Protein AF-A0A8S8Z335-F1 (afdb_monomer_lite)

Sequence (166 aa):
MSVTLSLPQVPELHEPPEEADAEGCIQCQMGSKLVLFITGNCHWRCDYCPLSETRRDIDHMFANERRCESFDEVIEEARAMRATGAGITGGDPLMARERTLEGIRRLKAEFGTQFHLHMYTSIPFRPEGARPSSPRPGSTRYDFTSSTSRPKSTERLSRPAPNRGF

pLDDT: mean 77.26, std 21.89, range [32.44, 97.94]

Foldseek 3Di:
DDDDDDDPVPNDDPDQDDPPDDPQVNQVSVQQEKEKAQAQEAPDDDPPDPDDPVQHPGGWIDTRPHTDPDLVVNVVSSVVSVHQAYEYHHNAVVVVVVSSVVNVVSCCVRNHLNHYYHYDHQDDDDVVSVFPPDDDPSHRDDPDDHPNDDRPPPPPPPDPDPDDDD

Structure (mmCIF, N/CA/C/O backbone):
data_AF-A0A8S8Z335-F1
#
_entry.id   AF-A0A8S8Z335-F1
#
loop_
_atom_site.group_PDB
_atom_site.id
_atom_site.type_symbol
_atom_site.label_atom_id
_atom_site.label_alt_id
_atom_site.label_comp_id
_atom_site.label_asym_id
_atom_site.label_entity_id
_atom_site.label_seq_id
_atom_site.pdbx_PDB_ins_code
_atom_site.Cartn_x
_atom_site.Cartn_y
_atom_site.Cartn_z
_atom_site.occupancy
_atom_site.B_iso_or_equiv
_atom_site.auth_seq_id
_atom_site.auth_comp_id
_atom_site.auth_asym_id
_atom_site.auth_atom_id
_atom_site.pdbx_PDB_model_num
ATOM 1 N N . MET A 1 1 ? -16.020 37.522 15.186 1.00 44.22 1 MET A N 1
ATOM 2 C CA . MET A 1 1 ? -15.805 38.185 13.883 1.00 44.22 1 MET A CA 1
ATOM 3 C C . MET A 1 1 ? -15.414 37.104 12.892 1.00 44.22 1 MET A C 1
ATOM 5 O O . MET A 1 1 ? -14.348 36.529 13.057 1.00 44.22 1 MET A O 1
ATOM 9 N N . SER A 1 2 ? -16.296 36.742 11.958 1.00 52.88 2 SER A N 1
ATOM 10 C CA . SER A 1 2 ? -15.967 35.808 10.876 1.00 52.88 2 SER A CA 1
ATOM 11 C C . SER A 1 2 ? -15.369 36.596 9.717 1.00 52.88 2 SER A C 1
ATOM 13 O O . SER A 1 2 ? -15.973 37.564 9.258 1.00 52.88 2 SER A O 1
ATOM 15 N N . VAL A 1 3 ? -14.185 36.205 9.258 1.00 61.16 3 VAL A N 1
ATOM 16 C CA . VAL A 1 3 ? -13.587 36.762 8.042 1.00 61.16 3 VAL A CA 1
ATOM 17 C C . VAL A 1 3 ? -14.042 35.893 6.878 1.00 61.16 3 VAL A C 1
ATOM 19 O O . VAL A 1 3 ? -13.689 34.718 6.810 1.00 61.16 3 VAL A O 1
ATOM 22 N N . THR A 1 4 ? -14.844 36.459 5.982 1.00 63.12 4 THR A N 1
ATOM 23 C CA . THR A 1 4 ? -15.284 35.779 4.761 1.00 63.12 4 THR A CA 1
ATOM 24 C C . THR A 1 4 ? -14.207 35.965 3.693 1.00 63.12 4 THR A C 1
ATOM 26 O O . THR A 1 4 ? -14.077 37.040 3.111 1.00 63.12 4 THR A O 1
ATOM 29 N N . LEU A 1 5 ? -13.388 34.935 3.476 1.00 64.94 5 LEU A N 1
ATOM 30 C CA . LEU A 1 5 ? -12.361 34.898 2.432 1.00 64.94 5 LEU A CA 1
ATOM 31 C C . LEU A 1 5 ? -12.959 34.288 1.160 1.00 64.94 5 LEU A C 1
ATOM 33 O O . LEU A 1 5 ? -13.252 33.098 1.118 1.00 64.94 5 LEU A O 1
ATOM 37 N N . SER A 1 6 ? -13.136 35.109 0.126 1.00 59.38 6 SER A N 1
ATOM 38 C CA . SER A 1 6 ? -13.520 34.672 -1.221 1.00 59.38 6 SER A CA 1
ATOM 39 C C . SER A 1 6 ? -12.258 34.572 -2.076 1.00 59.38 6 SER A C 1
ATOM 41 O O . SER A 1 6 ? -11.684 35.600 -2.441 1.00 59.38 6 SER A O 1
ATOM 43 N N . LEU A 1 7 ? -11.809 33.355 -2.393 1.00 68.19 7 LEU A N 1
ATOM 44 C CA . LEU A 1 7 ? -10.683 33.137 -3.304 1.00 68.19 7 LEU A CA 1
ATOM 45 C C . LEU A 1 7 ? -11.185 33.233 -4.757 1.00 68.19 7 LEU A C 1
ATOM 47 O O . LEU A 1 7 ? -11.974 32.389 -5.174 1.00 68.19 7 LEU A O 1
ATOM 51 N N . PRO A 1 8 ? -10.719 34.203 -5.567 1.00 68.19 8 PRO A N 1
ATOM 52 C CA . PRO A 1 8 ? -11.250 34.446 -6.916 1.00 68.19 8 PRO A CA 1
ATOM 53 C C . PRO A 1 8 ? -11.000 33.304 -7.916 1.00 68.19 8 PRO A C 1
ATOM 55 O O . PRO A 1 8 ? -11.514 33.341 -9.028 1.00 68.19 8 PRO A O 1
ATOM 58 N N . GLN A 1 9 ? -10.198 32.304 -7.541 1.00 68.94 9 GLN A N 1
ATOM 59 C CA . GLN A 1 9 ? -9.799 31.182 -8.395 1.00 68.94 9 GLN A CA 1
ATOM 60 C C . GLN A 1 9 ? -10.529 29.871 -8.064 1.00 68.94 9 GLN A C 1
ATOM 62 O O . GLN A 1 9 ? -10.374 28.899 -8.796 1.00 68.94 9 GLN A O 1
ATOM 67 N N . VAL A 1 10 ? -11.314 29.833 -6.982 1.00 67.06 10 VAL A N 1
ATOM 68 C CA . VAL A 1 10 ? -12.068 28.645 -6.552 1.00 67.06 10 VAL A CA 1
ATOM 69 C C . VAL A 1 10 ? -13.489 29.097 -6.197 1.00 67.06 10 VAL A C 1
ATOM 71 O O . VAL A 1 10 ? -13.785 29.315 -5.023 1.00 67.06 10 VAL A O 1
ATOM 74 N N . PRO A 1 11 ? -14.345 29.350 -7.206 1.00 60.88 11 PRO A N 1
ATOM 75 C CA . PRO A 1 11 ? -15.681 29.911 -6.989 1.00 60.88 11 PRO A CA 1
ATOM 76 C C . PRO A 1 11 ? -16.609 28.959 -6.221 1.00 60.88 11 PRO A C 1
ATOM 78 O O . PRO A 1 11 ? -17.479 29.420 -5.489 1.00 60.88 11 PRO A O 1
ATOM 81 N N . GLU A 1 12 ? -16.378 27.651 -6.335 1.00 66.25 12 GLU A N 1
ATOM 82 C CA . GLU A 1 12 ? -17.045 26.595 -5.577 1.00 66.25 12 GLU A CA 1
ATOM 83 C C . GLU A 1 12 ? -15.970 25.709 -4.946 1.00 66.25 12 GLU A C 1
ATOM 85 O O . GLU A 1 12 ? -15.082 25.195 -5.631 1.00 66.25 12 GLU A O 1
ATOM 90 N N . LEU A 1 13 ? -16.015 25.566 -3.622 1.00 65.12 13 LEU A N 1
ATOM 91 C CA . LEU A 1 13 ? -15.226 24.549 -2.936 1.00 65.12 13 LEU A CA 1
ATOM 92 C C . LEU A 1 13 ? -15.790 23.181 -3.332 1.00 65.12 13 LEU A C 1
ATOM 94 O O . LEU A 1 13 ? -17.005 23.009 -3.349 1.00 65.12 13 LEU A O 1
ATOM 98 N N . HIS A 1 14 ? -14.917 22.228 -3.659 1.00 66.88 14 HIS A N 1
ATOM 99 C CA . HIS A 1 14 ? -15.337 20.862 -3.969 1.00 66.88 14 HIS A CA 1
ATOM 100 C C . HIS A 1 14 ? -16.138 20.292 -2.793 1.00 66.88 14 HIS A C 1
ATOM 102 O O . HIS A 1 14 ? -15.714 20.423 -1.640 1.00 66.88 14 HIS A O 1
ATOM 108 N N . GLU A 1 15 ? -17.303 19.721 -3.089 1.00 69.44 15 GLU A N 1
ATOM 109 C CA . GLU A 1 15 ? -18.208 19.187 -2.077 1.00 69.44 15 GLU A CA 1
ATOM 110 C C . GLU A 1 15 ? -17.517 18.068 -1.276 1.00 69.44 15 GLU A C 1
ATOM 112 O O . GLU A 1 15 ? -16.688 17.331 -1.822 1.00 69.44 15 GLU A O 1
ATOM 117 N N . PRO A 1 16 ? -17.783 17.968 0.039 1.00 69.75 16 PRO A N 1
ATOM 118 C CA . PRO A 1 16 ? -17.246 16.890 0.861 1.00 69.75 16 PRO A CA 1
ATOM 119 C C . PRO A 1 16 ? -17.770 15.520 0.388 1.00 69.75 16 PRO A C 1
ATOM 121 O O . PRO A 1 16 ? -18.817 15.467 -0.255 1.00 69.75 16 PRO A O 1
ATOM 124 N N . PRO A 1 17 ? -17.090 14.411 0.742 1.00 73.06 17 PRO A N 1
ATOM 125 C CA . PRO A 1 17 ? -17.531 13.067 0.370 1.00 73.06 17 PRO A CA 1
ATOM 126 C C . PRO A 1 17 ? -18.956 12.801 0.848 1.00 73.06 17 PRO A C 1
ATOM 128 O O . PRO A 1 17 ? -19.286 13.064 2.009 1.00 73.06 17 PRO A O 1
ATOM 131 N N . GLU A 1 18 ? -19.774 12.219 -0.022 1.00 77.38 18 GLU A N 1
ATOM 132 C CA . GLU A 1 18 ? -21.113 11.766 0.339 1.00 77.38 18 GLU A CA 1
ATOM 133 C C . GLU A 1 18 ? -21.057 10.349 0.924 1.00 77.38 18 GLU A C 1
ATOM 135 O O . GLU A 1 18 ? -20.209 9.535 0.560 1.00 77.38 18 GLU A O 1
ATOM 140 N N . GLU A 1 19 ? -22.002 9.997 1.800 1.00 74.06 19 GLU A N 1
ATOM 141 C CA . GLU A 1 19 ? -22.089 8.639 2.368 1.00 74.06 19 GLU A CA 1
ATOM 142 C C . GLU A 1 19 ? -22.320 7.546 1.304 1.00 74.06 19 GLU A C 1
ATOM 144 O O . GLU A 1 19 ? -22.095 6.366 1.569 1.00 74.06 19 GLU A O 1
ATOM 149 N N . ALA A 1 20 ? -22.766 7.929 0.104 1.00 83.19 20 ALA A N 1
ATOM 150 C CA . ALA A 1 20 ? -22.986 7.025 -1.021 1.00 83.19 20 ALA A CA 1
ATOM 151 C C . ALA A 1 20 ? -21.694 6.632 -1.764 1.00 83.19 20 ALA A C 1
ATOM 153 O O . ALA A 1 20 ? -21.714 5.680 -2.552 1.00 83.19 20 ALA A O 1
ATOM 154 N N . ASP A 1 21 ? -20.582 7.335 -1.534 1.00 84.44 21 ASP A N 1
ATOM 155 C CA . ASP A 1 21 ? -19.307 7.029 -2.174 1.00 84.44 21 ASP A CA 1
ATOM 156 C C . ASP A 1 21 ? -18.728 5.693 -1.686 1.00 84.44 21 ASP A C 1
ATOM 158 O O . ASP A 1 21 ? -18.992 5.209 -0.584 1.00 84.44 21 ASP A O 1
ATOM 162 N N . ALA A 1 22 ? -17.870 5.078 -2.505 1.00 87.62 22 ALA A N 1
ATOM 163 C CA . ALA A 1 22 ? -17.132 3.900 -2.065 1.00 87.62 22 ALA A CA 1
ATOM 164 C C . ALA A 1 22 ? -16.303 4.238 -0.814 1.00 87.62 22 ALA A C 1
ATOM 166 O O . ALA A 1 22 ? -15.595 5.244 -0.791 1.00 87.62 22 ALA A O 1
ATOM 167 N N . GLU A 1 23 ? -16.318 3.364 0.195 1.00 88.12 23 GLU A N 1
ATOM 168 C CA . GLU A 1 23 ? -15.643 3.594 1.484 1.00 88.12 23 GLU A CA 1
ATOM 169 C C . GLU A 1 23 ? -14.174 4.012 1.309 1.00 88.12 23 GLU A C 1
ATOM 171 O O . GLU A 1 23 ? -13.680 4.959 1.925 1.00 88.12 23 GLU A O 1
ATOM 176 N N . GLY A 1 24 ? -13.477 3.356 0.380 1.00 87.50 24 GLY A N 1
ATOM 177 C CA . GLY A 1 24 ? -12.099 3.676 0.051 1.00 87.50 24 GLY A CA 1
ATOM 178 C C . GLY A 1 24 ? -11.886 5.064 -0.565 1.00 87.50 24 GLY A C 1
ATOM 179 O O . GLY A 1 24 ? -10.762 5.556 -0.471 1.00 87.50 24 GLY A O 1
ATOM 180 N N . CYS A 1 25 ? -12.892 5.661 -1.205 1.00 88.00 25 CYS A N 1
ATOM 181 C CA . CYS A 1 25 ? -12.866 7.033 -1.719 1.00 88.00 25 CYS A CA 1
ATOM 182 C C . CYS A 1 25 ? -13.097 8.034 -0.586 1.00 88.00 25 CYS A C 1
ATOM 184 O O . CYS A 1 25 ? -12.301 8.960 -0.447 1.00 88.00 25 CYS A O 1
ATOM 186 N N . ILE A 1 26 ? -14.089 7.785 0.275 1.00 89.75 26 ILE A N 1
ATOM 187 C CA . ILE A 1 26 ? -14.385 8.611 1.456 1.00 89.75 26 ILE A CA 1
ATOM 188 C C . ILE A 1 26 ? -13.125 8.754 2.328 1.00 89.75 26 ILE A C 1
ATOM 190 O O . ILE A 1 26 ? -12.691 9.860 2.643 1.00 89.75 26 ILE A O 1
ATOM 194 N N . GLN A 1 27 ? -12.449 7.642 2.637 1.00 90.19 27 GLN A N 1
ATOM 195 C CA . GLN A 1 27 ? -11.208 7.649 3.429 1.00 90.19 27 GL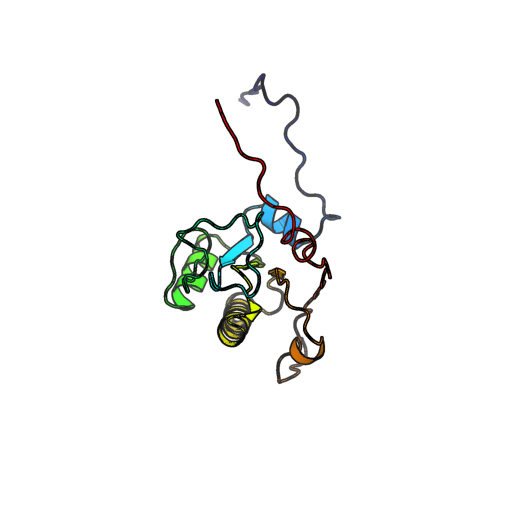N A CA 1
ATOM 196 C C . GLN A 1 27 ? -10.054 8.393 2.748 1.00 90.19 27 GLN A C 1
ATOM 198 O O . GLN A 1 27 ? -9.243 9.033 3.417 1.00 90.19 27 GLN A O 1
ATOM 203 N N . CYS A 1 28 ? -9.966 8.314 1.418 1.00 90.06 28 CYS A N 1
ATOM 204 C CA . CYS A 1 28 ? -8.942 9.022 0.655 1.00 90.06 28 CYS A CA 1
ATOM 205 C C . CYS A 1 28 ? -9.172 10.537 0.691 1.00 90.06 28 CYS A C 1
ATOM 207 O O . CYS A 1 28 ? -8.229 11.281 0.938 1.00 90.06 28 CYS A O 1
ATOM 209 N N . GLN A 1 29 ? -10.415 10.987 0.493 1.00 89.31 29 GLN A N 1
ATOM 210 C CA . GLN A 1 29 ? -10.776 12.406 0.553 1.00 89.31 29 GLN A CA 1
ATOM 211 C C . GLN A 1 29 ? -10.570 12.988 1.958 1.00 89.31 29 GLN A C 1
ATOM 213 O O . GLN A 1 29 ? -10.093 14.110 2.099 1.00 89.31 29 GLN A O 1
ATOM 218 N N . MET A 1 30 ? -10.834 12.200 3.005 1.00 89.50 30 MET A N 1
ATOM 219 C CA . MET A 1 30 ? -10.527 12.575 4.391 1.00 89.50 30 MET A CA 1
ATOM 220 C C . MET A 1 30 ? -9.024 12.544 4.728 1.00 89.50 30 MET A C 1
ATOM 222 O O . MET A 1 30 ? -8.646 12.929 5.833 1.00 89.50 30 MET A O 1
ATOM 226 N N . GLY A 1 31 ? -8.163 12.046 3.832 1.00 91.44 31 GLY A N 1
ATOM 227 C CA . GLY A 1 31 ? -6.725 11.902 4.081 1.00 91.44 31 GLY A CA 1
ATOM 228 C C . GLY A 1 31 ? -6.363 10.817 5.102 1.00 91.44 31 GLY A C 1
ATOM 229 O O . GLY A 1 31 ? -5.261 10.826 5.642 1.00 91.44 31 GLY A O 1
ATOM 230 N N . SER A 1 32 ? -7.268 9.875 5.382 1.00 93.00 32 SER A N 1
ATOM 231 C CA . SER A 1 32 ? -7.083 8.824 6.395 1.00 93.00 32 SER A CA 1
ATOM 232 C C . SER A 1 32 ? -6.806 7.439 5.801 1.00 93.00 32 SER A C 1
ATOM 234 O O . SER A 1 32 ? -6.820 6.437 6.519 1.00 93.00 32 SER A O 1
ATOM 236 N N . LYS A 1 33 ? -6.530 7.357 4.493 1.00 95.12 33 LYS A N 1
ATOM 237 C CA . LYS A 1 33 ? -6.183 6.110 3.803 1.00 95.12 33 LYS A CA 1
ATOM 238 C C . LYS A 1 33 ? -4.676 5.985 3.604 1.00 95.12 33 LYS A C 1
ATOM 240 O O . LYS A 1 33 ? -4.095 6.716 2.809 1.00 95.12 33 LYS A O 1
ATOM 245 N N . LEU A 1 34 ? -4.067 5.012 4.273 1.00 97.12 34 LEU A N 1
ATOM 246 C CA . LEU A 1 34 ? -2.657 4.667 4.095 1.00 97.12 34 LEU A CA 1
ATOM 247 C C . LEU A 1 34 ? -2.409 4.149 2.674 1.00 97.12 34 LEU A C 1
ATOM 249 O O . LEU A 1 34 ? -3.130 3.268 2.208 1.00 97.12 34 LEU A O 1
ATOM 253 N N . VAL A 1 35 ? -1.358 4.612 2.003 1.00 96.81 35 VAL A N 1
ATOM 254 C CA . VAL A 1 35 ? -0.907 4.015 0.738 1.00 96.81 35 VAL A CA 1
ATOM 255 C C . VAL A 1 35 ? 0.271 3.091 1.024 1.00 96.81 35 VAL A C 1
ATOM 257 O O . VAL A 1 35 ? 1.384 3.544 1.268 1.00 96.81 35 VAL A O 1
ATOM 260 N N . LEU A 1 36 ? 0.037 1.780 0.998 1.00 97.38 36 LEU A N 1
ATOM 261 C CA . LEU A 1 36 ? 1.068 0.772 1.233 1.00 97.38 36 LEU A CA 1
ATOM 262 C C . LEU A 1 36 ? 1.611 0.252 -0.099 1.00 97.38 36 LEU A C 1
ATOM 264 O O . LEU A 1 36 ? 0.991 -0.583 -0.759 1.00 97.38 36 LEU A O 1
ATOM 268 N N . PHE A 1 37 ? 2.789 0.730 -0.483 1.00 97.06 37 PHE A N 1
ATOM 269 C CA . PHE A 1 37 ? 3.541 0.233 -1.628 1.00 97.06 37 PHE A CA 1
ATOM 270 C C . PHE A 1 37 ? 4.378 -0.975 -1.191 1.00 97.06 37 PHE A C 1
ATOM 272 O O . PHE A 1 37 ? 5.346 -0.818 -0.457 1.00 97.06 37 PHE A O 1
ATOM 279 N N . ILE A 1 38 ? 4.009 -2.187 -1.608 1.00 96.56 38 ILE A N 1
ATOM 280 C CA . ILE A 1 38 ? 4.628 -3.433 -1.111 1.00 96.56 38 ILE A CA 1
ATOM 281 C C . ILE A 1 38 ? 5.953 -3.767 -1.810 1.00 96.56 38 ILE A C 1
ATOM 283 O O . ILE A 1 38 ? 6.889 -4.268 -1.179 1.00 96.56 38 ILE A O 1
ATOM 287 N N . THR A 1 39 ? 5.997 -3.572 -3.126 1.00 95.62 39 THR A N 1
ATOM 288 C CA . THR A 1 39 ? 7.136 -3.916 -3.984 1.00 95.62 39 THR A CA 1
ATOM 289 C C . THR A 1 39 ? 7.035 -3.160 -5.302 1.00 95.62 39 THR A C 1
ATOM 291 O O . THR A 1 39 ? 5.930 -2.888 -5.772 1.00 95.62 39 THR A O 1
ATOM 294 N N . GLY A 1 40 ? 8.170 -2.844 -5.922 1.00 94.25 40 GLY A N 1
ATOM 295 C CA . GLY A 1 40 ? 8.239 -2.272 -7.266 1.00 94.25 40 GLY A CA 1
ATOM 296 C C . GLY A 1 40 ? 8.186 -3.296 -8.392 1.00 94.25 40 GLY A C 1
ATOM 297 O O . GLY A 1 40 ? 8.043 -2.918 -9.556 1.00 94.25 40 GLY A O 1
ATOM 298 N N . ASN A 1 41 ? 8.286 -4.583 -8.061 1.00 93.94 41 ASN A N 1
ATOM 299 C CA . ASN A 1 41 ? 8.325 -5.649 -9.049 1.00 93.94 41 ASN A CA 1
ATOM 300 C C . ASN A 1 41 ? 6.942 -5.841 -9.677 1.00 93.94 41 ASN A C 1
ATOM 302 O O . ASN A 1 41 ? 5.931 -5.926 -8.978 1.00 93.94 41 ASN A O 1
ATOM 306 N N . CYS A 1 42 ? 6.900 -5.945 -11.003 1.00 92.00 42 CYS A N 1
ATOM 307 C CA . CYS A 1 42 ? 5.685 -6.236 -11.755 1.00 92.00 42 CYS A CA 1
ATOM 308 C C . CYS A 1 42 ? 5.989 -7.241 -12.868 1.00 92.00 42 CYS A C 1
ATOM 310 O O . CYS A 1 42 ? 7.043 -7.186 -13.498 1.00 92.00 42 CYS A O 1
ATOM 312 N N . HIS A 1 43 ? 5.054 -8.151 -13.148 1.00 87.25 43 HIS A N 1
ATOM 313 C CA . HIS A 1 43 ? 5.170 -9.026 -14.318 1.00 87.25 43 HIS A CA 1
ATOM 314 C C . HIS A 1 43 ? 4.981 -8.250 -15.635 1.00 87.25 43 HIS A C 1
ATOM 316 O O . HIS A 1 43 ? 5.484 -8.655 -16.684 1.00 87.25 43 HIS A O 1
ATOM 322 N N . TRP A 1 44 ? 4.274 -7.119 -15.583 1.00 83.88 44 TRP A N 1
ATOM 323 C CA . TRP A 1 44 ? 3.963 -6.295 -16.743 1.00 83.88 44 TRP A CA 1
ATOM 324 C C . TRP A 1 44 ? 4.900 -5.096 -16.846 1.00 83.88 44 TRP A C 1
ATOM 326 O O . TRP A 1 44 ? 5.143 -4.382 -15.877 1.00 83.88 44 TRP A O 1
ATOM 336 N N . ARG A 1 45 ? 5.365 -4.817 -18.063 1.00 85.38 45 ARG A N 1
ATOM 337 C CA . ARG A 1 45 ? 6.166 -3.631 -18.389 1.00 85.38 45 ARG A CA 1
ATOM 338 C C . ARG A 1 45 ? 5.346 -2.674 -19.243 1.00 85.38 45 ARG A C 1
ATOM 340 O O . ARG A 1 45 ? 5.598 -2.517 -20.429 1.00 85.38 45 ARG A O 1
ATOM 347 N N . CYS A 1 46 ? 4.299 -2.105 -18.650 1.00 88.12 46 CYS A N 1
ATOM 348 C CA . CYS A 1 46 ? 3.382 -1.226 -19.373 1.00 88.12 46 CYS A CA 1
ATOM 349 C C . CYS A 1 46 ? 4.057 0.104 -19.739 1.00 88.12 46 CYS A C 1
ATOM 351 O O . CYS A 1 46 ? 4.644 0.756 -18.870 1.00 88.12 46 CYS A O 1
ATOM 353 N N . ASP A 1 47 ? 3.870 0.545 -20.985 1.00 89.44 47 ASP A N 1
ATOM 354 C CA . ASP A 1 47 ? 4.397 1.819 -21.506 1.00 89.44 47 ASP A CA 1
ATOM 355 C C . ASP A 1 47 ? 3.801 3.049 -20.799 1.00 89.44 47 ASP A C 1
ATOM 357 O O . ASP A 1 47 ? 4.400 4.116 -20.768 1.00 89.44 47 ASP A O 1
ATOM 361 N N . TYR A 1 48 ? 2.614 2.894 -20.208 1.00 90.25 48 TYR A N 1
ATOM 362 C CA . TYR A 1 48 ? 1.895 3.938 -19.471 1.00 90.25 48 TYR A CA 1
ATOM 363 C C . TYR A 1 48 ? 2.045 3.816 -17.948 1.00 90.25 48 TYR A C 1
ATOM 365 O O . TYR A 1 48 ? 1.323 4.480 -17.205 1.00 90.25 48 TYR A O 1
ATOM 373 N N . CYS A 1 49 ? 2.909 2.923 -17.450 1.00 90.12 49 CYS A N 1
ATOM 374 C CA . CYS A 1 49 ? 3.018 2.705 -16.010 1.00 90.12 49 CYS A CA 1
ATOM 375 C C . CYS A 1 49 ? 3.533 3.985 -15.319 1.00 90.12 49 CYS A C 1
ATOM 377 O O . CYS A 1 49 ? 4.602 4.471 -15.692 1.00 90.12 49 CYS A O 1
ATOM 379 N N . PRO A 1 50 ? 2.816 4.504 -14.302 1.00 90.31 50 PRO A N 1
ATOM 380 C CA . PRO A 1 50 ? 3.135 5.781 -13.664 1.00 90.31 50 PRO A CA 1
ATOM 381 C C . PRO A 1 50 ? 4.309 5.697 -12.676 1.00 90.31 50 PRO A C 1
ATOM 383 O O . PRO A 1 50 ? 4.706 6.712 -12.112 1.00 90.31 50 PRO A O 1
ATOM 386 N N . LEU A 1 51 ? 4.857 4.501 -12.428 1.00 90.50 51 LEU A N 1
ATOM 387 C CA . LEU A 1 51 ? 5.986 4.332 -11.518 1.00 90.50 51 LEU A CA 1
ATOM 388 C C . LEU A 1 51 ? 7.268 4.914 -12.112 1.00 90.50 51 LEU A C 1
ATOM 390 O O . LEU A 1 51 ? 7.635 4.598 -13.251 1.00 90.50 51 LEU A O 1
ATOM 394 N N . SER A 1 52 ? 7.966 5.697 -11.290 1.00 87.69 52 SER A N 1
ATOM 395 C CA . SER A 1 52 ? 9.302 6.213 -11.577 1.00 87.69 52 SER A CA 1
ATOM 396 C C . SER A 1 52 ? 10.322 5.083 -11.701 1.00 87.69 52 SER A C 1
ATOM 398 O O . SER A 1 52 ? 10.171 4.017 -11.105 1.00 87.69 52 SER A O 1
ATOM 400 N N . GLU A 1 53 ? 11.417 5.337 -12.412 1.00 85.62 53 GLU A N 1
ATOM 401 C CA . GLU A 1 53 ? 12.541 4.395 -12.529 1.00 85.62 53 GLU A CA 1
ATOM 402 C C . GLU A 1 53 ? 13.163 4.047 -11.168 1.00 85.62 53 GLU A C 1
ATOM 404 O O . GLU A 1 53 ? 13.656 2.947 -10.971 1.00 85.62 53 GLU A O 1
ATOM 409 N N . THR A 1 54 ? 13.065 4.954 -10.192 1.00 85.62 54 THR A N 1
ATOM 410 C CA . THR A 1 54 ? 13.548 4.753 -8.815 1.00 85.62 54 THR A CA 1
ATOM 411 C C . THR A 1 54 ? 12.671 3.831 -7.966 1.00 85.62 54 THR A C 1
ATOM 413 O O . THR A 1 54 ? 13.081 3.443 -6.873 1.00 85.62 54 THR A O 1
ATOM 416 N N . ARG A 1 55 ? 11.460 3.499 -8.431 1.00 88.81 55 ARG A N 1
ATOM 417 C CA . ARG A 1 55 ? 10.528 2.587 -7.745 1.00 88.81 55 ARG A CA 1
ATOM 418 C C . ARG A 1 55 ? 10.140 1.378 -8.591 1.00 88.81 55 ARG A C 1
ATOM 420 O O . ARG A 1 55 ? 9.627 0.412 -8.043 1.00 88.81 55 ARG A O 1
ATOM 427 N N . ARG A 1 56 ? 10.337 1.426 -9.907 1.00 90.31 56 ARG A N 1
ATOM 428 C CA . ARG A 1 56 ? 10.020 0.339 -10.837 1.00 90.31 56 ARG A CA 1
ATOM 429 C C . ARG A 1 56 ? 11.082 -0.750 -10.774 1.00 90.31 56 ARG A C 1
ATOM 431 O O . ARG A 1 56 ? 12.264 -0.438 -10.813 1.00 90.31 56 ARG A O 1
ATOM 438 N N . ASP A 1 57 ? 10.649 -2.010 -10.726 1.00 89.00 57 ASP A N 1
ATOM 439 C CA . ASP A 1 57 ? 11.528 -3.192 -10.705 1.00 89.00 57 ASP A CA 1
ATOM 440 C C . ASP A 1 57 ? 12.551 -3.187 -9.550 1.00 89.00 57 ASP A C 1
ATOM 442 O O . ASP A 1 57 ? 13.578 -3.864 -9.597 1.00 89.00 57 ASP A O 1
ATOM 446 N N . ILE A 1 58 ? 12.258 -2.420 -8.497 1.00 92.56 58 ILE A N 1
ATOM 447 C CA . ILE A 1 58 ? 13.062 -2.322 -7.284 1.00 92.56 58 ILE A CA 1
ATOM 448 C C . ILE A 1 58 ? 12.215 -2.819 -6.120 1.00 92.56 58 ILE A C 1
ATOM 450 O O . ILE A 1 58 ? 11.115 -2.322 -5.863 1.00 92.56 58 ILE A O 1
ATOM 454 N N . ASP A 1 59 ? 12.745 -3.785 -5.374 1.00 93.69 59 ASP A N 1
ATOM 455 C CA . ASP A 1 59 ? 12.046 -4.360 -4.231 1.00 93.69 59 ASP A CA 1
ATOM 456 C C . ASP A 1 59 ? 12.185 -3.470 -2.986 1.00 93.69 59 ASP A C 1
ATOM 458 O O . ASP A 1 59 ? 12.939 -3.748 -2.054 1.00 93.69 59 ASP A O 1
ATOM 462 N N . HIS A 1 60 ? 11.493 -2.334 -2.999 1.00 94.50 60 HIS A N 1
ATOM 463 C CA . HIS A 1 60 ? 11.363 -1.435 -1.857 1.00 94.50 60 HIS A CA 1
ATOM 464 C C . HIS A 1 60 ? 9.907 -1.354 -1.415 1.00 94.50 60 HIS A C 1
ATOM 466 O O . HIS A 1 60 ? 8.998 -1.309 -2.246 1.00 94.50 60 HIS A O 1
ATOM 472 N N . MET A 1 61 ? 9.706 -1.311 -0.099 1.00 96.06 61 MET A N 1
ATOM 473 C CA . MET A 1 61 ? 8.405 -1.105 0.520 1.00 96.06 61 MET A CA 1
ATOM 474 C C . MET A 1 61 ? 8.307 0.335 1.028 1.00 96.06 61 MET A C 1
ATOM 476 O O . MET A 1 61 ? 9.275 0.879 1.563 1.00 96.06 61 MET A O 1
ATOM 480 N N . PHE A 1 62 ? 7.143 0.954 0.849 1.00 97.25 62 PHE A N 1
ATOM 481 C CA . PHE A 1 62 ? 6.855 2.289 1.360 1.00 97.25 62 PHE A CA 1
ATOM 482 C C . PHE A 1 62 ? 5.480 2.328 2.018 1.00 97.25 62 PHE A C 1
ATOM 484 O O . PHE A 1 62 ? 4.516 1.763 1.499 1.00 97.25 62 PHE A O 1
ATOM 491 N N . ALA A 1 63 ? 5.396 3.041 3.132 1.00 97.31 63 ALA A N 1
ATOM 492 C CA . ALA A 1 63 ? 4.151 3.508 3.713 1.00 97.31 63 ALA A CA 1
ATOM 493 C C . ALA A 1 63 ? 4.049 5.004 3.399 1.00 97.31 63 ALA A C 1
ATOM 495 O O . ALA A 1 63 ? 4.884 5.789 3.845 1.00 97.31 63 ALA A O 1
ATOM 496 N N . ASN A 1 64 ? 3.080 5.381 2.566 1.00 95.19 64 ASN A N 1
ATOM 497 C CA . ASN A 1 64 ? 3.016 6.700 1.938 1.00 95.19 64 ASN A CA 1
ATOM 498 C C . ASN A 1 64 ? 4.352 7.018 1.220 1.00 95.19 64 ASN A C 1
ATOM 500 O O . ASN A 1 64 ? 4.768 6.296 0.306 1.00 95.19 64 ASN A O 1
ATOM 504 N N . GLU A 1 65 ? 5.059 8.067 1.637 1.00 94.38 65 GLU A N 1
ATOM 505 C CA . GLU A 1 65 ? 6.371 8.457 1.115 1.00 94.38 65 GLU A CA 1
ATOM 506 C C . GLU A 1 65 ? 7.550 7.885 1.917 1.00 94.38 65 GLU A C 1
ATOM 508 O O . GLU A 1 65 ? 8.687 7.922 1.435 1.00 94.38 65 GLU A O 1
ATOM 513 N N . ARG A 1 66 ? 7.309 7.329 3.112 1.00 96.00 66 ARG A N 1
ATOM 514 C CA . ARG A 1 66 ? 8.356 6.774 3.976 1.00 96.00 66 ARG A CA 1
ATOM 515 C C . ARG A 1 66 ? 8.759 5.388 3.489 1.00 96.00 66 ARG A C 1
ATOM 517 O O . ARG A 1 66 ? 7.925 4.497 3.352 1.00 96.00 66 ARG A O 1
ATOM 524 N N . ARG A 1 67 ? 10.058 5.193 3.242 1.00 96.12 67 ARG A N 1
ATOM 525 C CA . ARG A 1 67 ? 10.621 3.862 2.981 1.00 96.12 67 ARG A CA 1
ATOM 526 C C . ARG A 1 67 ? 10.578 3.045 4.267 1.00 96.12 67 ARG A C 1
ATOM 528 O O . ARG A 1 67 ? 10.987 3.551 5.307 1.00 96.12 67 ARG A O 1
ATOM 535 N N . CYS A 1 68 ? 10.116 1.805 4.161 1.00 96.50 68 CYS A N 1
ATOM 536 C CA . CYS A 1 68 ? 10.002 0.882 5.282 1.00 96.50 68 CYS A CA 1
ATOM 537 C C . CYS A 1 68 ? 10.788 -0.397 4.993 1.00 96.50 68 CYS A C 1
ATOM 539 O O . CYS A 1 68 ? 10.670 -0.966 3.905 1.00 96.50 68 CYS A O 1
ATOM 541 N N . GLU A 1 69 ? 11.554 -0.873 5.970 1.00 95.75 69 GLU A N 1
ATOM 542 C CA . GLU A 1 69 ? 12.223 -2.182 5.893 1.00 95.75 69 GLU A CA 1
ATOM 543 C C . GLU A 1 69 ? 11.439 -3.267 6.641 1.00 95.75 69 GLU A C 1
ATOM 545 O O . GLU A 1 69 ? 11.539 -4.453 6.324 1.00 95.75 69 GLU A O 1
ATOM 550 N N . SER A 1 70 ? 10.590 -2.851 7.581 1.00 96.56 70 SER A N 1
ATOM 551 C CA . SER A 1 70 ? 9.750 -3.717 8.403 1.00 96.56 70 SER A CA 1
ATOM 552 C C . SER A 1 70 ? 8.276 -3.301 8.374 1.00 96.56 70 SER A C 1
ATOM 554 O O . SER A 1 70 ? 7.924 -2.166 8.051 1.00 96.56 70 SER A O 1
ATOM 556 N N . PHE A 1 71 ? 7.384 -4.224 8.745 1.00 96.69 71 PHE A N 1
ATOM 557 C CA . PHE A 1 71 ? 5.971 -3.891 8.956 1.00 96.69 71 PHE A CA 1
ATOM 558 C C . PHE A 1 71 ? 5.733 -3.083 10.231 1.00 96.69 71 PHE A C 1
ATOM 560 O O . PHE A 1 71 ? 4.692 -2.445 10.333 1.00 96.69 71 PHE A O 1
ATOM 567 N N . ASP A 1 72 ? 6.670 -3.074 11.179 1.00 97.50 72 ASP A N 1
ATOM 568 C CA . ASP A 1 72 ? 6.565 -2.232 12.373 1.00 97.50 72 ASP A CA 1
ATOM 569 C C . ASP A 1 72 ? 6.597 -0.751 11.981 1.00 97.50 72 ASP A C 1
ATOM 571 O O . ASP A 1 72 ? 5.713 0.003 12.372 1.00 97.50 72 ASP A O 1
ATOM 575 N N . GLU A 1 73 ? 7.506 -0.364 11.082 1.00 97.94 73 GLU A N 1
ATOM 576 C CA . GLU A 1 73 ? 7.562 0.996 10.527 1.00 97.94 73 GLU A CA 1
ATOM 577 C C . GLU A 1 73 ? 6.301 1.368 9.732 1.00 97.94 73 GLU A C 1
ATOM 579 O O . GLU A 1 73 ? 5.852 2.513 9.772 1.00 97.94 73 GLU A O 1
ATOM 584 N N . VAL A 1 74 ? 5.695 0.403 9.029 1.00 97.62 74 VAL A N 1
ATOM 585 C CA . VAL A 1 74 ? 4.415 0.614 8.329 1.00 97.62 74 VAL A CA 1
ATOM 586 C C . VAL A 1 74 ? 3.300 0.911 9.332 1.00 97.62 74 VAL A C 1
ATOM 588 O O . VAL A 1 74 ? 2.466 1.784 9.094 1.00 97.62 74 VAL A O 1
ATOM 591 N N . ILE A 1 75 ? 3.275 0.190 10.454 1.00 97.94 75 ILE A N 1
ATOM 592 C CA . ILE A 1 75 ? 2.303 0.409 11.526 1.00 97.94 75 ILE A CA 1
ATOM 593 C C . ILE A 1 75 ? 2.544 1.749 12.228 1.00 97.94 75 ILE A C 1
ATOM 595 O O . ILE A 1 75 ? 1.576 2.456 12.511 1.00 97.94 75 ILE A O 1
ATOM 599 N N . GLU A 1 76 ? 3.799 2.128 12.473 1.00 97.81 76 GLU A N 1
ATOM 600 C CA . GLU A 1 76 ? 4.149 3.450 13.003 1.00 97.81 76 GLU A CA 1
ATOM 601 C C . GLU A 1 76 ? 3.591 4.568 12.120 1.00 97.81 76 GLU A C 1
ATOM 603 O O . GLU A 1 76 ? 2.924 5.471 12.623 1.00 97.81 76 GLU A O 1
ATOM 608 N N . GLU A 1 77 ? 3.806 4.479 10.805 1.00 97.62 77 GLU A N 1
ATOM 609 C CA . GLU A 1 77 ? 3.312 5.464 9.840 1.00 97.62 77 GLU A CA 1
ATOM 610 C C . GLU A 1 77 ? 1.776 5.498 9.808 1.00 97.62 77 GLU A C 1
ATOM 612 O O . GLU A 1 77 ? 1.156 6.561 9.890 1.00 97.62 77 GLU A O 1
ATOM 617 N N . ALA A 1 78 ? 1.139 4.325 9.787 1.00 96.94 78 ALA A N 1
ATOM 618 C CA . ALA A 1 78 ? -0.315 4.204 9.829 1.00 96.94 78 ALA A CA 1
ATOM 619 C C . ALA A 1 78 ? -0.915 4.813 11.111 1.00 96.94 78 ALA A C 1
ATOM 621 O O . ALA A 1 78 ? -1.957 5.471 11.062 1.00 96.94 78 ALA A O 1
ATOM 622 N N . ARG A 1 79 ? -0.246 4.647 12.260 1.00 96.88 79 ARG A N 1
ATOM 623 C CA . ARG A 1 79 ? -0.632 5.286 13.526 1.00 96.88 79 ARG A CA 1
ATOM 624 C C . ARG A 1 79 ? -0.427 6.796 13.477 1.00 96.88 79 ARG A C 1
ATOM 626 O O . ARG A 1 79 ? -1.314 7.526 13.917 1.00 96.88 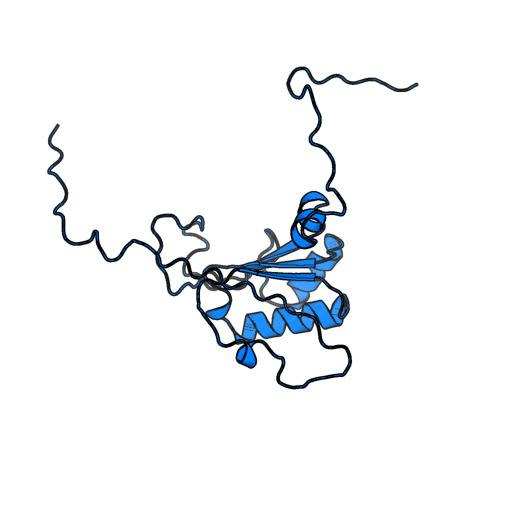79 ARG A O 1
ATOM 633 N N . ALA A 1 80 ? 0.696 7.263 12.930 1.00 96.00 80 ALA A N 1
ATOM 634 C CA . ALA A 1 80 ? 1.024 8.683 12.835 1.00 96.00 80 ALA A CA 1
ATOM 635 C C . ALA A 1 80 ? -0.032 9.461 12.036 1.00 96.00 80 ALA A C 1
ATOM 637 O O . ALA A 1 80 ? -0.473 10.527 12.471 1.00 96.00 80 ALA A O 1
ATOM 638 N N . MET A 1 81 ? -0.516 8.886 10.931 1.00 94.88 81 MET A N 1
ATOM 639 C CA . MET A 1 81 ? -1.579 9.486 10.117 1.00 94.88 81 MET A CA 1
ATOM 640 C C . MET A 1 81 ? -3.006 9.190 10.610 1.00 94.88 81 MET A C 1
ATOM 642 O O . MET A 1 81 ? -3.965 9.675 10.015 1.00 94.88 81 MET A O 1
ATOM 646 N N . ARG A 1 82 ? -3.170 8.391 11.677 1.00 95.31 82 ARG A N 1
ATOM 647 C CA . ARG A 1 82 ? -4.473 7.896 12.170 1.00 95.31 82 ARG A CA 1
ATOM 648 C C . ARG A 1 82 ? -5.282 7.213 11.062 1.00 95.31 82 ARG A C 1
ATOM 650 O O . ARG A 1 82 ? -6.447 7.539 10.831 1.00 95.31 82 ARG A O 1
ATOM 657 N N . ALA A 1 83 ? -4.638 6.284 10.362 1.00 95.81 83 ALA A N 1
ATOM 658 C CA . ALA A 1 83 ? -5.241 5.590 9.239 1.00 95.81 83 ALA A CA 1
ATOM 659 C C . ALA A 1 83 ? -6.535 4.867 9.654 1.00 95.81 83 ALA A C 1
ATOM 661 O O . ALA A 1 83 ? -6.588 4.209 10.693 1.00 95.81 83 ALA A O 1
ATOM 662 N N . THR A 1 84 ? -7.567 4.962 8.816 1.00 93.81 84 THR A N 1
ATOM 663 C CA . THR A 1 84 ? -8.841 4.228 8.951 1.00 93.81 84 THR A CA 1
ATOM 664 C C . THR A 1 84 ? -8.966 3.090 7.933 1.00 93.81 84 THR A C 1
ATOM 666 O O . THR A 1 84 ? -9.762 2.165 8.108 1.00 93.81 84 THR A O 1
ATOM 669 N N . GLY A 1 85 ? -8.112 3.109 6.909 1.00 94.44 85 GLY A N 1
ATOM 670 C CA . GLY A 1 85 ? -7.942 2.025 5.955 1.00 94.44 85 GLY A CA 1
ATOM 671 C C . GLY A 1 85 ? -6.613 2.119 5.213 1.00 94.44 85 GLY A C 1
ATOM 672 O O . GLY A 1 85 ? -5.833 3.052 5.416 1.00 94.44 85 GLY A O 1
ATOM 673 N N . ALA A 1 86 ? -6.345 1.148 4.340 1.00 96.50 86 ALA A N 1
ATOM 674 C CA . ALA A 1 86 ? -5.154 1.133 3.498 1.00 96.50 86 ALA A CA 1
ATOM 675 C C . ALA A 1 86 ? -5.437 0.694 2.054 1.00 96.50 86 ALA A C 1
ATOM 677 O O . ALA A 1 86 ? -6.169 -0.262 1.789 1.00 96.50 86 ALA A O 1
ATOM 678 N N . GLY A 1 87 ? -4.812 1.389 1.107 1.00 96.00 87 GLY A N 1
ATOM 679 C CA . GLY A 1 87 ? -4.651 0.979 -0.280 1.00 96.00 87 GLY A CA 1
ATOM 680 C C . GLY A 1 87 ? -3.322 0.250 -0.470 1.00 96.00 87 GLY A C 1
ATOM 681 O O . GLY A 1 87 ? -2.268 0.861 -0.342 1.00 96.00 87 GLY A O 1
ATOM 682 N N . ILE A 1 88 ? -3.362 -1.038 -0.797 1.00 96.00 88 ILE A N 1
ATOM 683 C CA . ILE A 1 88 ? -2.185 -1.853 -1.098 1.00 96.00 88 ILE A CA 1
ATOM 684 C C . ILE A 1 88 ? -1.888 -1.750 -2.596 1.00 96.00 88 ILE A C 1
ATOM 686 O O . ILE A 1 88 ? -2.732 -2.067 -3.435 1.00 96.00 88 ILE A O 1
ATOM 690 N N . THR A 1 89 ? -0.682 -1.307 -2.924 1.00 94.62 89 THR A N 1
ATOM 691 C CA . THR A 1 89 ? -0.222 -1.033 -4.288 1.00 94.62 89 THR A CA 1
ATOM 692 C C . THR A 1 89 ? 1.254 -1.421 -4.450 1.00 94.62 89 THR A C 1
ATOM 694 O O . THR A 1 89 ? 1.857 -2.030 -3.562 1.00 94.62 89 THR A O 1
ATOM 697 N N . GLY A 1 90 ? 1.842 -1.114 -5.600 1.00 92.69 90 GLY A N 1
ATOM 698 C CA . GLY A 1 90 ? 3.200 -1.492 -5.963 1.00 92.69 90 GLY A CA 1
ATOM 699 C C . GLY A 1 90 ? 3.416 -1.403 -7.469 1.00 92.69 90 GLY A C 1
ATOM 700 O O . GLY A 1 90 ? 2.694 -0.693 -8.169 1.00 92.69 90 GLY A O 1
ATOM 701 N N . GLY A 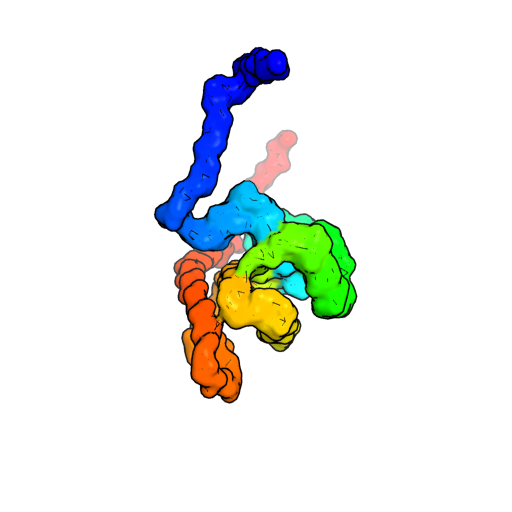1 91 ? 4.364 -2.196 -7.963 1.00 91.88 91 GLY A N 1
ATOM 702 C CA . GLY A 1 91 ? 4.338 -2.711 -9.329 1.00 91.88 91 GLY A CA 1
ATOM 703 C C . GLY A 1 91 ? 3.145 -3.651 -9.501 1.00 91.88 91 GLY A C 1
ATOM 704 O O . GLY A 1 91 ? 2.152 -3.292 -10.127 1.00 91.88 91 GLY A O 1
ATOM 705 N N . ASP A 1 92 ? 3.213 -4.833 -8.889 1.00 92.75 92 ASP A N 1
ATOM 706 C CA . ASP A 1 92 ? 2.036 -5.650 -8.587 1.00 92.75 92 ASP A CA 1
ATOM 707 C C . ASP A 1 92 ? 2.205 -6.313 -7.205 1.00 92.75 92 ASP A C 1
ATOM 709 O O . ASP A 1 92 ? 3.155 -7.077 -7.014 1.00 92.75 92 ASP A O 1
ATOM 713 N N . PRO A 1 93 ? 1.310 -6.064 -6.229 1.00 93.12 93 PRO A N 1
ATOM 714 C CA . PRO A 1 93 ? 1.395 -6.657 -4.894 1.00 93.12 93 PRO A CA 1
ATOM 715 C C . PRO A 1 93 ? 1.501 -8.185 -4.904 1.00 93.12 93 PRO A C 1
ATOM 717 O O . PRO A 1 93 ? 2.197 -8.761 -4.071 1.00 93.12 93 PRO A O 1
ATOM 720 N N . LEU A 1 94 ? 0.870 -8.866 -5.867 1.00 91.62 94 LEU A N 1
ATOM 721 C CA . LEU A 1 94 ? 0.903 -10.328 -5.932 1.00 91.62 94 LEU A CA 1
ATOM 722 C C . LEU A 1 94 ? 2.265 -10.895 -6.354 1.00 91.62 94 LEU A C 1
ATOM 724 O O . LEU A 1 94 ? 2.497 -12.085 -6.143 1.00 91.62 94 LEU A O 1
ATOM 728 N N . MET A 1 95 ? 3.191 -10.069 -6.854 1.00 92.50 95 MET A N 1
ATOM 729 C CA . MET A 1 95 ? 4.591 -10.475 -7.044 1.00 92.50 95 MET A CA 1
ATOM 730 C C . MET A 1 95 ? 5.314 -10.725 -5.715 1.00 92.50 95 MET A C 1
ATOM 732 O O . MET A 1 95 ? 6.273 -11.489 -5.680 1.00 92.50 95 MET A O 1
ATOM 736 N N . ALA A 1 96 ? 4.839 -10.118 -4.624 1.00 92.69 96 ALA A N 1
ATOM 737 C CA . ALA A 1 96 ? 5.329 -10.321 -3.265 1.00 92.69 96 ALA A CA 1
ATOM 738 C C . ALA A 1 96 ? 4.189 -10.817 -2.359 1.00 92.69 96 ALA A C 1
ATOM 740 O O . ALA A 1 96 ? 3.940 -10.273 -1.281 1.00 92.69 96 ALA A O 1
ATOM 741 N N . ARG A 1 97 ? 3.479 -11.859 -2.812 1.00 91.38 97 ARG A N 1
ATOM 742 C CA . ARG A 1 97 ? 2.256 -12.386 -2.188 1.00 91.38 97 ARG A CA 1
ATOM 743 C C . ARG A 1 97 ? 2.377 -12.596 -0.679 1.00 91.38 97 ARG A C 1
ATOM 745 O O . ARG A 1 97 ? 1.484 -12.192 0.063 1.00 91.38 97 ARG A O 1
ATOM 752 N N . GLU A 1 98 ? 3.447 -13.227 -0.210 1.00 91.44 98 GLU A N 1
ATOM 753 C CA . GLU A 1 98 ? 3.664 -13.513 1.211 1.00 91.44 98 GLU A CA 1
ATOM 754 C C . GLU A 1 98 ? 3.781 -12.216 2.018 1.00 91.44 98 GLU A C 1
ATOM 756 O O . GLU 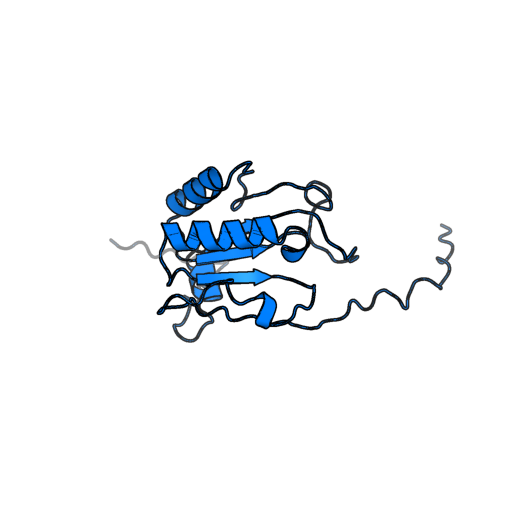A 1 98 ? 3.151 -12.091 3.069 1.00 91.44 98 GLU A O 1
ATOM 761 N N . ARG A 1 99 ? 4.506 -11.223 1.485 1.00 93.94 99 ARG A N 1
ATOM 762 C CA . ARG A 1 99 ? 4.638 -9.889 2.083 1.00 93.94 99 ARG A CA 1
ATOM 763 C C . ARG A 1 99 ? 3.288 -9.172 2.104 1.00 93.94 99 ARG A C 1
ATOM 765 O O . ARG A 1 99 ? 2.907 -8.632 3.135 1.00 93.94 99 ARG A O 1
ATOM 772 N N . THR A 1 100 ? 2.517 -9.219 1.020 1.00 94.31 100 THR A N 1
ATOM 773 C CA . THR A 1 100 ? 1.166 -8.637 0.978 1.00 94.31 100 THR A CA 1
ATOM 774 C C . THR A 1 100 ? 0.230 -9.264 2.008 1.00 94.31 100 THR A C 1
ATOM 776 O O . THR A 1 100 ? -0.457 -8.544 2.732 1.00 94.31 100 THR A O 1
ATOM 779 N N . LEU A 1 101 ? 0.207 -10.596 2.108 1.00 92.44 101 LEU A N 1
ATOM 780 C CA . LEU A 1 101 ? -0.613 -11.302 3.095 1.00 92.44 101 LEU A CA 1
ATOM 781 C C . LEU A 1 101 ? -0.191 -10.966 4.526 1.00 92.44 101 LEU A C 1
ATOM 783 O O . LEU A 1 101 ? -1.056 -10.819 5.390 1.00 92.44 101 LEU A O 1
ATOM 787 N N . GLU A 1 102 ? 1.109 -10.825 4.776 1.00 93.88 102 GLU A N 1
ATOM 788 C CA . GLU A 1 102 ? 1.615 -10.388 6.072 1.00 93.88 102 GLU A CA 1
ATOM 789 C C . GLU A 1 102 ? 1.162 -8.962 6.395 1.00 93.88 102 GLU A C 1
ATOM 791 O O . GLU A 1 102 ? 0.573 -8.742 7.450 1.00 93.88 102 GLU A O 1
ATOM 796 N N . GLY A 1 103 ? 1.296 -8.019 5.459 1.00 94.44 103 GLY A N 1
ATOM 797 C CA . GLY A 1 103 ? 0.817 -6.646 5.640 1.00 94.44 103 GLY A CA 1
ATOM 798 C C . GLY A 1 103 ? -0.676 -6.573 5.963 1.00 94.44 103 GLY A C 1
ATOM 799 O O . GLY A 1 103 ? -1.074 -5.904 6.914 1.00 94.44 103 GLY A O 1
ATOM 800 N N . ILE A 1 104 ? -1.504 -7.338 5.245 1.00 94.31 104 ILE A N 1
ATOM 801 C CA . ILE A 1 104 ? -2.945 -7.461 5.516 1.00 94.31 104 ILE A CA 1
ATOM 802 C C . ILE A 1 104 ? -3.202 -7.951 6.948 1.00 94.31 104 ILE A C 1
ATOM 804 O O . ILE A 1 104 ? -4.059 -7.402 7.645 1.00 94.31 104 ILE A O 1
ATOM 808 N N . ARG A 1 105 ? -2.491 -8.997 7.390 1.00 94.06 105 ARG A N 1
ATOM 809 C CA . ARG A 1 105 ? -2.654 -9.564 8.738 1.00 94.06 105 ARG A CA 1
ATOM 810 C C . ARG A 1 105 ? -2.224 -8.578 9.812 1.00 94.06 105 ARG A C 1
ATOM 812 O O . ARG A 1 105 ? -2.965 -8.395 10.769 1.00 94.06 105 ARG A O 1
ATOM 819 N N . ARG A 1 106 ? -1.063 -7.945 9.643 1.00 95.69 106 ARG A N 1
ATOM 820 C CA . ARG A 1 106 ? -0.491 -6.982 10.590 1.00 95.69 106 ARG A CA 1
ATOM 821 C C . ARG A 1 106 ? -1.391 -5.762 10.756 1.00 95.69 106 ARG A C 1
ATOM 823 O O . ARG A 1 106 ? -1.735 -5.425 11.882 1.00 95.69 106 ARG A O 1
ATOM 830 N N . LEU A 1 107 ? -1.866 -5.180 9.653 1.00 95.44 107 LEU A N 1
ATOM 831 C CA . LEU A 1 107 ? -2.795 -4.045 9.687 1.00 95.44 107 LEU A CA 1
ATOM 832 C C . LEU A 1 107 ? -4.114 -4.402 10.385 1.00 95.44 107 LEU A C 1
ATOM 834 O O . LEU A 1 107 ? -4.601 -3.637 11.210 1.00 95.44 107 LEU A O 1
ATOM 838 N N . LYS A 1 108 ? -4.682 -5.582 10.111 1.00 93.75 108 LYS A N 1
ATOM 839 C CA . LYS A 1 108 ? -5.930 -6.015 10.765 1.00 93.75 108 LYS A CA 1
ATOM 840 C C . LYS A 1 108 ? -5.756 -6.431 12.218 1.00 93.75 108 LYS A C 1
ATOM 842 O O . LYS A 1 108 ? -6.695 -6.281 12.994 1.00 93.75 108 LYS A O 1
ATOM 847 N N . ALA A 1 109 ? -4.597 -6.968 12.582 1.00 94.88 109 ALA A N 1
ATOM 848 C CA . ALA A 1 109 ? -4.269 -7.253 13.973 1.00 94.88 109 ALA A CA 1
ATOM 849 C C . ALA A 1 109 ? -4.175 -5.956 14.787 1.00 94.88 109 ALA A C 1
ATOM 851 O O . ALA A 1 109 ? -4.647 -5.922 15.918 1.00 94.88 109 ALA A O 1
ATOM 852 N N . GLU A 1 110 ? -3.627 -4.899 14.186 1.00 95.94 110 GLU A N 1
ATOM 853 C CA . GLU A 1 110 ? -3.402 -3.621 14.854 1.00 95.94 110 GLU A CA 1
ATOM 854 C C . GLU A 1 110 ? -4.650 -2.729 14.922 1.00 95.94 110 GLU A C 1
ATOM 856 O O . GLU A 1 110 ? -4.998 -2.217 15.984 1.00 95.94 110 GLU A O 1
ATOM 861 N N . PHE A 1 111 ? -5.332 -2.536 13.790 1.00 94.69 111 PHE A N 1
ATOM 862 C CA . PHE A 1 111 ? -6.441 -1.583 13.654 1.00 94.69 111 PHE A CA 1
ATOM 863 C C . PHE A 1 111 ? -7.826 -2.248 13.687 1.00 94.69 111 PHE A C 1
ATOM 865 O O . PHE A 1 111 ? -8.853 -1.572 13.632 1.00 94.69 111 PHE A O 1
ATOM 872 N N . GLY A 1 112 ? -7.873 -3.578 13.796 1.00 91.81 112 GLY A N 1
ATOM 873 C CA . GLY A 1 112 ? -9.098 -4.362 13.915 1.00 91.81 112 GLY A CA 1
ATOM 874 C C . GLY A 1 112 ? -9.606 -4.965 12.601 1.00 91.81 112 GLY A C 1
ATOM 875 O O . GLY A 1 112 ? -9.179 -4.644 11.490 1.00 91.81 112 GLY A O 1
ATOM 876 N N . THR A 1 113 ? -10.574 -5.878 12.720 1.00 89.00 113 THR A N 1
ATOM 877 C CA . THR A 1 113 ? -11.108 -6.641 11.576 1.00 89.00 113 THR A CA 1
ATOM 878 C C . THR A 1 113 ? -11.903 -5.785 10.593 1.00 89.00 113 THR A C 1
ATOM 880 O O . THR A 1 113 ? -11.983 -6.154 9.420 1.00 89.00 113 THR A O 1
ATOM 883 N N . GLN A 1 114 ? -12.434 -4.643 11.041 1.00 88.50 114 GLN A N 1
ATOM 884 C CA . GLN A 1 114 ? -13.168 -3.679 10.215 1.00 88.50 114 GLN A CA 1
ATOM 885 C C . GLN A 1 114 ? -12.255 -2.700 9.469 1.00 88.50 114 GLN A C 1
ATOM 887 O O . GLN A 1 114 ? -12.746 -1.945 8.644 1.00 88.50 114 GLN A O 1
ATOM 892 N N . PHE A 1 115 ? -10.937 -2.723 9.707 1.00 91.25 115 PHE A N 1
ATOM 893 C CA . PHE A 1 115 ? -10.005 -1.869 8.973 1.00 91.25 115 PHE A CA 1
ATOM 894 C C . PHE A 1 115 ? -10.119 -2.130 7.466 1.00 91.25 115 PHE A C 1
ATOM 896 O O . PHE A 1 115 ? -9.927 -3.274 7.012 1.00 91.25 115 PHE A O 1
ATOM 903 N N . HIS A 1 116 ? -10.471 -1.088 6.711 1.00 92.56 116 HIS A N 1
ATOM 904 C CA . HIS A 1 116 ? -10.744 -1.206 5.285 1.00 92.56 116 HIS A CA 1
ATOM 905 C C . HIS A 1 116 ? -9.436 -1.417 4.521 1.00 92.56 116 HIS A C 1
ATOM 907 O O . HIS A 1 116 ? -8.472 -0.671 4.677 1.00 92.56 116 HIS A O 1
ATOM 913 N N . LEU A 1 117 ? -9.392 -2.450 3.682 1.00 92.75 117 LEU A N 1
ATOM 914 C CA . LEU A 1 117 ? -8.263 -2.731 2.805 1.00 92.75 117 LEU A CA 1
ATOM 915 C C . LEU A 1 117 ? -8.749 -2.804 1.362 1.00 92.75 117 LEU A C 1
ATOM 917 O O . LEU A 1 117 ? -9.695 -3.529 1.063 1.00 92.75 117 LEU A O 1
ATOM 921 N N . HIS A 1 118 ? -8.061 -2.100 0.471 1.00 91.12 118 HIS A N 1
ATOM 922 C CA . HIS A 1 118 ? -8.262 -2.181 -0.972 1.00 91.12 118 HIS A CA 1
ATOM 923 C C . HIS A 1 118 ? -6.923 -2.491 -1.641 1.00 91.12 118 HIS A C 1
ATOM 925 O O . HIS A 1 118 ? -5.936 -1.835 -1.335 1.00 91.12 118 HIS A O 1
ATOM 931 N N . MET A 1 119 ? -6.861 -3.478 -2.534 1.00 91.38 119 MET A N 1
ATOM 932 C CA . MET A 1 119 ? -5.612 -3.894 -3.181 1.00 91.38 119 MET A CA 1
ATOM 933 C C . MET A 1 119 ? -5.713 -3.769 -4.698 1.00 91.38 119 MET A C 1
ATOM 935 O O . MET A 1 119 ? -6.613 -4.342 -5.306 1.00 91.38 119 MET A O 1
ATOM 939 N N . TYR A 1 120 ? -4.744 -3.090 -5.307 1.00 90.38 120 TYR A N 1
ATOM 940 C CA . TYR A 1 120 ? -4.621 -2.977 -6.757 1.00 90.38 120 TYR A CA 1
ATOM 941 C C . TYR A 1 120 ? -3.721 -4.090 -7.286 1.00 90.38 120 TYR A C 1
ATOM 943 O O . TYR A 1 120 ? -2.535 -4.115 -6.980 1.00 90.38 120 TYR A O 1
ATOM 951 N N . THR A 1 121 ? -4.261 -5.005 -8.087 1.00 89.69 121 THR A N 1
ATOM 952 C CA . THR A 1 121 ? -3.470 -6.047 -8.754 1.00 89.69 121 THR A CA 1
ATOM 953 C C . THR A 1 121 ? -3.969 -6.277 -10.173 1.00 89.69 121 THR A C 1
ATOM 955 O O . THR A 1 121 ? -5.159 -6.149 -10.464 1.00 89.69 121 THR A O 1
ATOM 958 N N . SER A 1 122 ? -3.036 -6.600 -11.060 1.00 84.75 122 SER A N 1
ATOM 959 C CA . SER A 1 122 ? -3.286 -6.936 -12.461 1.00 84.75 122 SER A CA 1
ATOM 960 C C . SER A 1 122 ? -3.225 -8.443 -12.719 1.00 84.75 122 SER A C 1
ATOM 962 O O . SER A 1 122 ? -3.633 -8.911 -13.783 1.00 84.75 122 SER A O 1
ATOM 964 N N . ILE A 1 123 ? -2.710 -9.211 -11.755 1.00 83.88 123 ILE A N 1
ATOM 965 C CA . ILE A 1 123 ? -2.611 -10.663 -11.840 1.00 83.88 123 ILE A CA 1
ATOM 966 C C . ILE A 1 123 ? -3.974 -11.254 -11.459 1.00 83.88 123 ILE A C 1
ATOM 968 O O . ILE A 1 123 ? -4.411 -11.099 -10.318 1.00 83.88 123 ILE A O 1
ATOM 972 N N . PRO A 1 124 ? -4.672 -11.946 -12.376 1.00 78.50 124 PRO A N 1
ATOM 973 C CA . PRO A 1 124 ? -5.895 -12.645 -12.023 1.00 78.50 124 PRO A CA 1
ATOM 974 C C . PRO A 1 124 ? -5.552 -13.807 -11.091 1.00 78.50 124 PRO A C 1
ATOM 976 O O . PRO A 1 124 ? -4.676 -14.624 -11.379 1.00 78.50 124 PRO A O 1
ATOM 979 N N . PHE A 1 125 ? -6.266 -13.908 -9.978 1.00 74.81 125 PHE A N 1
ATOM 980 C CA . PHE A 1 125 ? -6.098 -14.987 -9.016 1.00 74.81 125 PHE A CA 1
ATOM 981 C C . PHE A 1 125 ? -7.451 -15.597 -8.677 1.00 74.81 125 PHE A C 1
ATOM 983 O O . PHE A 1 125 ? -8.508 -14.982 -8.819 1.00 74.81 125 PHE A O 1
ATOM 990 N N . ARG A 1 126 ? -7.410 -16.855 -8.247 1.00 73.00 126 ARG A N 1
ATOM 991 C CA . ARG A 1 126 ? -8.607 -17.580 -7.841 1.00 73.00 126 ARG A CA 1
ATOM 992 C C . ARG A 1 126 ? -9.139 -17.021 -6.513 1.00 73.00 126 ARG A C 1
ATOM 994 O O . ARG A 1 126 ? -8.335 -16.876 -5.588 1.00 73.00 126 ARG A O 1
ATOM 1001 N N . PRO A 1 127 ? -10.454 -16.771 -6.368 1.00 68.06 127 PRO A N 1
ATOM 1002 C CA . PRO A 1 127 ? -11.040 -16.260 -5.126 1.00 68.06 127 PRO A CA 1
ATOM 1003 C C . PRO A 1 127 ? -10.746 -17.133 -3.898 1.00 68.06 127 PRO A C 1
ATOM 1005 O O . PRO A 1 127 ? -10.696 -16.643 -2.774 1.00 68.06 127 PRO A O 1
ATOM 1008 N N . GLU A 1 128 ? -10.518 -18.433 -4.085 1.00 66.62 128 GLU A N 1
ATOM 1009 C CA . GLU A 1 128 ? -10.109 -19.350 -3.020 1.00 66.62 128 GLU A CA 1
ATOM 1010 C C . GLU A 1 128 ? -8.741 -18.980 -2.438 1.00 66.62 128 GLU A C 1
ATOM 1012 O O . GLU A 1 128 ? -8.551 -19.055 -1.228 1.00 66.62 128 GLU A O 1
ATOM 1017 N N . GLY A 1 129 ? -7.808 -18.516 -3.276 1.00 60.06 129 GLY A N 1
ATOM 1018 C CA . GLY A 1 129 ? -6.483 -18.052 -2.852 1.00 60.06 129 GLY A CA 1
ATOM 1019 C C . GLY A 1 129 ? -6.507 -16.726 -2.087 1.00 60.06 129 GLY A C 1
ATOM 1020 O O . GLY A 1 129 ? -5.491 -16.339 -1.509 1.00 60.06 129 GLY A O 1
ATOM 1021 N N . ALA A 1 130 ? -7.663 -16.064 -2.083 1.00 58.00 130 ALA A N 1
ATOM 1022 C CA . ALA A 1 130 ? -7.952 -14.825 -1.380 1.00 58.00 130 ALA A CA 1
ATOM 1023 C C . ALA A 1 130 ? -8.489 -15.044 0.041 1.00 58.00 130 ALA A C 1
ATOM 1025 O O . ALA A 1 130 ? -8.495 -14.123 0.858 1.00 58.00 130 ALA A O 1
ATOM 1026 N N . ARG A 1 131 ? -8.957 -16.261 0.343 1.00 55.09 131 ARG A N 1
ATOM 1027 C CA . ARG A 1 131 ? -9.438 -16.608 1.679 1.00 55.09 131 ARG A CA 1
ATOM 1028 C C . ARG A 1 131 ? -8.229 -16.906 2.570 1.00 55.09 131 ARG A C 1
ATOM 1030 O O . ARG A 1 131 ? -7.342 -17.656 2.156 1.00 55.09 131 ARG A O 1
ATOM 1037 N N . PRO A 1 132 ? -8.162 -16.355 3.793 1.00 49.25 132 PRO A N 1
ATOM 1038 C CA . PRO A 1 132 ? -7.135 -16.761 4.741 1.00 49.25 132 PRO A CA 1
ATOM 1039 C C . PRO A 1 132 ? -7.247 -18.269 5.004 1.00 49.25 132 PRO A C 1
ATOM 1041 O O . PRO A 1 132 ? -8.345 -18.820 5.051 1.00 49.25 132 PRO A O 1
ATOM 1044 N N . SER A 1 133 ? -6.110 -18.934 5.221 1.00 44.56 133 SER A N 1
ATOM 1045 C CA . SER A 1 133 ? -6.012 -20.384 5.454 1.00 44.56 133 SER A CA 1
ATOM 1046 C C . SER A 1 133 ? -6.746 -20.888 6.708 1.00 44.56 133 SER A C 1
ATOM 1048 O O . SER A 1 133 ? -6.780 -22.092 6.944 1.00 44.56 133 SER A O 1
ATOM 1050 N N . SER A 1 134 ? -7.363 -20.003 7.502 1.00 38.25 134 SER A N 1
ATOM 1051 C CA . SER A 1 134 ? -8.298 -20.374 8.568 1.00 38.25 134 SER A CA 1
ATOM 1052 C C . SER A 1 134 ? -9.529 -19.450 8.572 1.00 38.25 134 SER A C 1
ATOM 1054 O O . SER A 1 134 ? -9.375 -18.227 8.669 1.00 38.25 134 SER A O 1
ATOM 1056 N N . PRO A 1 135 ? -10.757 -19.994 8.498 1.00 41.34 135 PRO A N 1
ATOM 1057 C CA . PRO A 1 135 ? -11.971 -19.223 8.717 1.00 41.34 135 PRO A CA 1
ATOM 1058 C C . PRO A 1 135 ? -12.168 -19.057 10.228 1.00 41.34 135 PRO A C 1
ATOM 1060 O O . PRO A 1 135 ? -12.703 -19.937 10.896 1.00 41.34 135 PRO A O 1
ATOM 1063 N N . ARG A 1 136 ? -11.707 -17.941 10.802 1.00 35.84 136 ARG A N 1
ATOM 1064 C CA . ARG A 1 136 ? -12.180 -17.535 12.135 1.00 35.84 136 ARG A CA 1
ATOM 1065 C C . ARG A 1 136 ? -13.562 -16.883 11.976 1.00 35.84 136 ARG A C 1
ATOM 1067 O O . ARG A 1 136 ? -13.736 -16.107 11.032 1.00 35.84 136 ARG A O 1
ATOM 1074 N N . PRO A 1 137 ? -14.540 -17.172 12.851 1.00 32.44 137 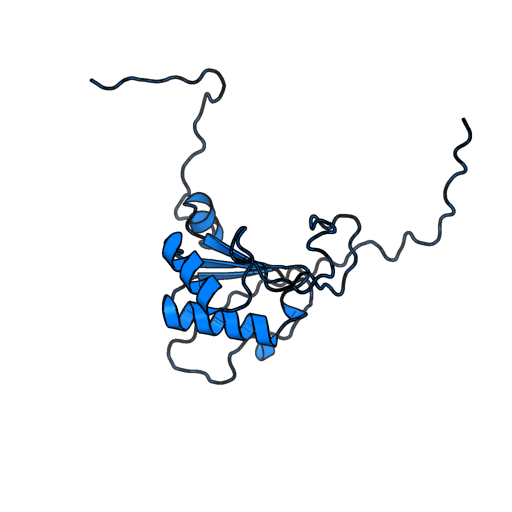PRO A N 1
ATOM 1075 C CA . PRO A 1 137 ? -15.841 -16.508 12.809 1.00 32.44 137 PRO A CA 1
ATOM 1076 C C . PRO A 1 137 ? -15.639 -14.993 13.002 1.00 32.44 137 PRO A C 1
ATOM 1078 O O . PRO A 1 137 ? -14.970 -14.578 13.945 1.00 32.44 137 PRO A O 1
ATOM 1081 N N . GLY A 1 138 ? -16.145 -14.184 12.062 1.00 40.56 138 GLY A N 1
ATOM 1082 C CA . GLY A 1 138 ? -15.857 -12.741 11.951 1.00 40.56 138 GLY A CA 1
ATOM 1083 C C . GLY A 1 138 ? -14.959 -12.356 10.765 1.00 40.56 138 GLY A C 1
ATOM 1084 O O . GLY A 1 138 ? -14.403 -11.259 10.750 1.00 40.56 138 GLY A O 1
ATOM 1085 N N . SER A 1 139 ? -14.780 -13.261 9.793 1.00 38.28 139 SER A N 1
ATOM 1086 C CA . SER A 1 139 ? -13.874 -13.097 8.655 1.00 38.28 139 SER A CA 1
ATOM 1087 C C . SER A 1 139 ? -14.123 -11.789 7.901 1.00 38.28 139 SER A C 1
ATOM 1089 O O . SER A 1 139 ? -15.177 -11.606 7.295 1.00 38.28 139 SER A O 1
ATOM 1091 N N . THR A 1 140 ? -13.113 -10.923 7.922 1.00 42.66 140 THR A N 1
ATOM 1092 C CA . THR A 1 140 ? -12.856 -9.840 6.972 1.00 42.66 140 THR A CA 1
ATOM 1093 C C . THR A 1 140 ? -13.541 -10.068 5.621 1.00 42.66 140 THR A C 1
ATOM 1095 O O . THR A 1 140 ? -13.184 -11.012 4.910 1.00 42.66 140 THR A O 1
ATOM 1098 N N . ARG A 1 141 ? -14.487 -9.197 5.243 1.00 39.16 141 ARG A N 1
ATOM 1099 C CA . ARG A 1 141 ? -14.889 -9.073 3.838 1.00 39.16 141 ARG A CA 1
ATOM 1100 C C . ARG A 1 141 ? -13.679 -8.577 3.065 1.00 39.16 141 ARG A C 1
ATOM 1102 O O . ARG A 1 141 ? -13.119 -7.531 3.381 1.00 39.16 141 ARG A O 1
ATOM 1109 N N . TYR A 1 142 ? -13.261 -9.369 2.095 1.00 47.19 142 TYR A N 1
ATOM 1110 C CA . TYR A 1 142 ? -12.328 -8.923 1.085 1.00 47.19 142 TYR A CA 1
ATOM 1111 C C . TYR A 1 142 ? -13.120 -8.773 -0.210 1.00 47.19 142 TYR A C 1
ATOM 1113 O O . TYR A 1 142 ? -13.463 -9.773 -0.844 1.00 47.19 142 TYR A O 1
ATOM 1121 N N . ASP A 1 143 ? -13.439 -7.538 -0.581 1.00 43.72 143 ASP A N 1
ATOM 1122 C CA . ASP A 1 143 ? -14.093 -7.247 -1.853 1.00 43.72 143 ASP A CA 1
ATOM 1123 C C . ASP A 1 143 ? -13.014 -7.171 -2.937 1.00 43.72 143 ASP A C 1
ATOM 1125 O O . ASP A 1 143 ? -12.369 -6.147 -3.156 1.00 43.72 143 ASP A O 1
ATOM 1129 N N . PHE A 1 144 ? -12.749 -8.314 -3.570 1.00 50.28 144 PHE A N 1
ATOM 1130 C CA . PHE A 1 144 ? -11.785 -8.417 -4.660 1.00 50.28 144 PHE A CA 1
ATOM 1131 C C . PHE A 1 144 ? -12.478 -8.148 -5.997 1.00 50.28 144 PHE A C 1
ATOM 1133 O O . PHE A 1 144 ? -13.115 -9.030 -6.570 1.00 50.28 144 PHE A O 1
ATOM 1140 N N . THR A 1 145 ? -12.336 -6.933 -6.518 1.00 38.25 145 THR A N 1
ATOM 1141 C CA . THR A 1 145 ? -12.787 -6.564 -7.864 1.00 38.25 145 THR A CA 1
ATOM 1142 C C . THR A 1 145 ? -11.631 -6.728 -8.856 1.00 38.25 145 THR A C 1
ATOM 1144 O O . THR A 1 145 ? -10.826 -5.829 -9.079 1.00 38.25 145 THR A O 1
ATOM 1147 N N . SER A 1 146 ? -11.503 -7.905 -9.477 1.00 40.19 146 SER A N 1
ATOM 1148 C CA . SER A 1 146 ? -10.520 -8.091 -10.553 1.00 40.19 146 SER A CA 1
ATOM 1149 C C . SER A 1 146 ? -11.034 -7.441 -11.841 1.00 40.19 146 SER A C 1
ATOM 1151 O O . SER A 1 146 ? -11.852 -8.029 -12.551 1.00 40.19 146 SER A O 1
ATOM 1153 N N . SER A 1 147 ? -10.562 -6.237 -12.170 1.00 36.81 147 SER A N 1
ATOM 1154 C CA . SER A 1 147 ? -10.787 -5.666 -13.502 1.00 36.81 147 SER A CA 1
ATOM 1155 C C . SER A 1 147 ? -9.820 -6.321 -14.495 1.00 36.81 147 SER A C 1
ATOM 1157 O O . SER A 1 147 ? -8.638 -5.996 -14.576 1.00 36.81 147 SER A O 1
ATOM 1159 N N . THR A 1 148 ? -10.290 -7.316 -15.246 1.00 37.00 148 THR A N 1
ATOM 1160 C CA . THR A 1 148 ? -9.496 -7.950 -16.307 1.00 37.00 148 THR A CA 1
ATOM 1161 C C . THR A 1 148 ? -9.380 -7.007 -17.504 1.00 37.00 148 THR A C 1
ATOM 1163 O O . THR A 1 148 ? -10.084 -7.161 -18.500 1.00 37.00 148 THR A O 1
ATOM 1166 N N . SER A 1 149 ? -8.493 -6.017 -17.421 1.00 39.16 149 SER A N 1
ATOM 1167 C CA . SER A 1 149 ? -8.055 -5.248 -18.586 1.00 39.16 149 SER A CA 1
ATOM 1168 C C . SER A 1 149 ? -6.741 -5.843 -19.100 1.00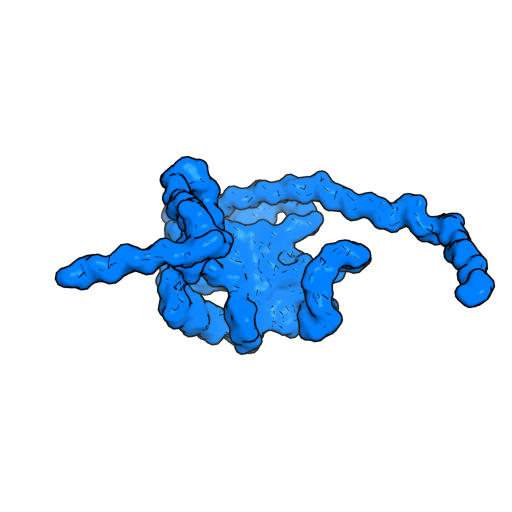 39.16 149 SER A C 1
ATOM 1170 O O . SER A 1 149 ? -5.682 -5.705 -18.496 1.00 39.16 149 SER A O 1
ATOM 1172 N N . ARG A 1 150 ? -6.808 -6.584 -20.214 1.00 37.12 150 ARG A N 1
ATOM 1173 C CA . ARG A 1 150 ? -5.605 -7.034 -20.932 1.00 37.12 150 ARG A CA 1
ATOM 1174 C C . ARG A 1 150 ? -4.809 -5.803 -21.397 1.00 37.12 150 ARG A C 1
ATOM 1176 O O . ARG A 1 150 ? -5.413 -4.928 -22.025 1.00 37.12 150 ARG A O 1
ATOM 1183 N N . PRO A 1 151 ? -3.482 -5.739 -21.198 1.00 41.81 151 PRO A N 1
ATOM 1184 C CA . PRO A 1 151 ? -2.672 -4.712 -21.840 1.00 41.81 151 PRO A CA 1
ATOM 1185 C C . PRO A 1 151 ? -2.705 -4.912 -23.365 1.00 41.81 151 PRO A C 1
ATOM 1187 O O . PRO A 1 151 ? -2.402 -5.989 -23.874 1.00 41.81 151 PRO A O 1
ATOM 1190 N N . LYS A 1 152 ? -3.085 -3.868 -24.114 1.00 38.97 152 LYS A N 1
ATOM 1191 C CA . LYS A 1 152 ? -3.156 -3.851 -25.593 1.00 38.97 152 LYS A CA 1
ATOM 1192 C C . LYS A 1 152 ? -1.772 -3.757 -26.277 1.00 38.97 152 LYS A C 1
ATOM 1194 O O . LYS A 1 152 ? -1.668 -3.173 -27.354 1.00 38.97 152 LYS A O 1
ATOM 1199 N N . SER A 1 153 ? -0.694 -4.251 -25.667 1.00 43.53 153 SER A N 1
ATOM 1200 C CA . SER A 1 153 ? 0.677 -3.967 -26.134 1.00 43.53 153 SER A CA 1
ATOM 1201 C C . SER A 1 153 ? 1.339 -5.070 -26.966 1.00 43.53 153 SER A C 1
ATOM 1203 O O . SER A 1 153 ? 2.364 -4.809 -27.588 1.00 43.53 153 SER A O 1
ATOM 1205 N N . THR A 1 154 ? 0.764 -6.270 -27.091 1.00 37.72 154 THR A N 1
ATOM 1206 C CA . THR A 1 154 ? 1.399 -7.345 -27.885 1.00 37.72 154 THR A CA 1
ATOM 1207 C C . THR A 1 154 ? 1.199 -7.239 -29.400 1.00 37.72 154 THR A C 1
ATOM 1209 O O . THR A 1 154 ? 1.859 -7.958 -30.142 1.00 37.72 154 THR A O 1
ATOM 1212 N N . GLU A 1 155 ? 0.368 -6.320 -29.899 1.00 38.06 155 GLU A N 1
ATOM 1213 C CA . GLU A 1 155 ? 0.055 -6.227 -31.338 1.00 38.06 155 GLU A CA 1
ATOM 1214 C C . GLU A 1 155 ? 0.858 -5.152 -32.099 1.00 38.06 155 GLU A C 1
ATOM 1216 O O . GLU A 1 155 ? 0.714 -5.003 -33.310 1.00 38.06 155 GLU A O 1
ATOM 1221 N N . ARG A 1 156 ? 1.726 -4.386 -31.419 1.00 36.16 156 ARG A N 1
ATOM 1222 C CA . ARG A 1 156 ? 2.417 -3.220 -32.010 1.00 36.16 156 ARG A CA 1
ATOM 1223 C C . ARG A 1 156 ? 3.946 -3.344 -32.068 1.00 36.16 156 ARG A C 1
ATOM 1225 O O . ARG A 1 156 ? 4.632 -2.334 -32.150 1.00 36.16 156 ARG A O 1
ATOM 1232 N N . LEU A 1 157 ? 4.485 -4.564 -32.056 1.00 40.75 157 LEU A N 1
ATOM 1233 C CA . LEU A 1 157 ? 5.935 -4.829 -32.116 1.00 40.75 157 LEU A CA 1
ATOM 1234 C C . LEU A 1 157 ? 6.467 -5.201 -33.517 1.00 40.75 157 LEU A C 1
ATOM 1236 O O . LEU A 1 157 ? 7.626 -5.575 -33.644 1.00 40.75 157 LEU A O 1
ATOM 1240 N N . SER A 1 158 ? 5.670 -5.059 -34.585 1.00 37.09 158 SER A N 1
ATOM 1241 C CA . SER A 1 158 ? 6.085 -5.406 -35.961 1.00 37.09 158 SER A CA 1
ATOM 1242 C C . SER A 1 158 ? 6.151 -4.238 -36.955 1.00 37.09 158 SER A C 1
ATOM 1244 O O . SER A 1 158 ? 6.363 -4.468 -38.144 1.00 37.09 158 SER A O 1
ATOM 1246 N N . ARG A 1 159 ? 6.000 -2.977 -36.522 1.00 38.16 159 ARG A N 1
ATOM 1247 C CA . ARG A 1 159 ? 6.136 -1.824 -37.434 1.00 38.16 159 ARG A CA 1
ATOM 1248 C C . ARG A 1 159 ? 7.520 -1.184 -37.265 1.00 38.16 159 ARG A C 1
ATOM 1250 O O . ARG A 1 159 ? 7.785 -0.663 -36.183 1.00 38.16 159 ARG A O 1
ATOM 1257 N N . PRO A 1 160 ? 8.397 -1.208 -38.288 1.00 38.19 160 PRO A N 1
ATOM 1258 C CA . PRO A 1 160 ? 9.688 -0.534 -38.210 1.00 38.19 160 PRO A CA 1
ATOM 1259 C C . PRO A 1 160 ? 9.480 0.971 -38.000 1.00 38.19 160 PRO A C 1
ATOM 1261 O O . PRO A 1 160 ? 8.575 1.572 -38.587 1.00 38.19 160 PRO A O 1
ATOM 1264 N N . ALA A 1 161 ? 10.297 1.562 -37.126 1.00 47.78 161 ALA A N 1
ATOM 1265 C CA . ALA A 1 161 ? 10.250 2.983 -36.810 1.00 47.78 161 ALA A CA 1
ATOM 1266 C C . ALA A 1 161 ? 10.437 3.823 -38.091 1.00 47.78 161 ALA A C 1
ATOM 1268 O O . ALA A 1 161 ? 11.354 3.540 -38.867 1.00 47.78 161 ALA A O 1
ATOM 1269 N N . PRO A 1 162 ? 9.599 4.846 -38.346 1.00 39.47 162 PRO A N 1
ATOM 1270 C CA . PRO A 1 162 ? 9.809 5.724 -39.484 1.00 39.47 162 PRO A CA 1
ATOM 1271 C C . PRO A 1 162 ? 11.084 6.541 -39.266 1.00 39.47 162 PRO A C 1
ATOM 1273 O O . PRO A 1 162 ? 11.271 7.177 -38.227 1.00 39.47 162 PRO A O 1
ATOM 1276 N N . ASN A 1 163 ? 11.949 6.483 -40.274 1.00 45.12 163 ASN A N 1
ATOM 1277 C CA . ASN A 1 163 ? 13.219 7.183 -40.378 1.00 45.12 163 ASN A CA 1
ATOM 1278 C C . ASN A 1 163 ? 12.983 8.695 -40.204 1.00 45.12 163 ASN A C 1
ATOM 1280 O O . ASN A 1 163 ? 12.414 9.335 -41.090 1.00 45.12 163 ASN A O 1
ATOM 1284 N N . ARG A 1 164 ? 13.356 9.269 -39.054 1.00 41.41 164 ARG A N 1
ATOM 1285 C CA . ARG A 1 164 ? 13.299 10.723 -38.851 1.00 41.41 164 ARG A CA 1
ATOM 1286 C C . ARG A 1 164 ? 14.600 11.331 -39.360 1.00 41.41 164 ARG A C 1
ATOM 1288 O O . ARG A 1 164 ? 15.599 11.347 -38.651 1.00 41.41 164 ARG A O 1
ATOM 1295 N N . GLY A 1 165 ? 14.568 11.758 -40.618 1.00 35.81 165 GLY A N 1
ATOM 1296 C CA . GLY A 1 165 ? 15.469 12.774 -41.149 1.00 35.81 165 GLY A CA 1
ATOM 1297 C C . GLY A 1 165 ? 14.869 14.171 -40.961 1.00 35.81 165 GLY A C 1
ATOM 1298 O O . GLY A 1 165 ? 13.643 14.308 -40.969 1.00 35.81 165 GLY A O 1
ATOM 1299 N N . PHE A 1 166 ? 15.781 15.145 -40.871 1.00 39.88 166 PHE A N 1
ATOM 1300 C CA . PHE A 1 166 ? 15.661 16.563 -40.491 1.00 39.88 166 PHE A CA 1
ATOM 1301 C C . PHE A 1 166 ? 15.707 16.851 -38.990 1.00 39.88 166 PHE A C 1
ATOM 1303 O O . PHE A 1 166 ? 14.749 16.509 -38.264 1.00 39.88 166 PHE A O 1
#

Secondary structure (DSSP, 8-state):
-------TT-SSPPPPPPTTS-HHHHHHHTT-EEEEE--S--S---TT----TTTTT---EEETTEEESSHHHHHHHHHHTT-SEEEEESS-GGGGHHHHHHHHHHHHHHH-TT-EEEE---S---GGGGS-SS--TT-------------TTTTSSSSPPP----

Radius of gyration: 20.24 Å; chains: 1; bounding box: 39×59×56 Å